Protein AF-A0A158H5H2-F1 (afdb_monomer_lite)

Sequence (87 aa):
MADSLASCRVVILAVDGFEQAKPVAPRNALKANGTQVRAISQKPGQTQGFVQTDKRDMVKVDVHALPIIKHHYAMAQQLDRLNGVTP

Foldseek 3Di:
DPPQQLVPEAEDEDEAAAACVPVVVVQVVCVVSNHHYFYEYCDAAWHWHDHPNDTDDTHHHRYNCNVVVVVVVVVVVVVCVVVVNDD

Organism: NCBI:txid1232866

pLDDT: mean 85.13, std 8.86, range [39.56, 93.69]

Radius of gyration: 17.17 Å; chains: 1; bounding box: 31×40×46 Å

Secondary structure (DSSP, 8-state):
----GGG-EEEEE--TTEETHHHHHHHHHHHHTT-EEEEEESSSSEEEEEETTEEEEEEEPSEEHHHHHHHHHHHHHHHHHHTT---

InterPro domains:
  IPR029062 Class I glutamine amidotransferase-like [G3DSA:3.40.50.880] (1-74)

Structure (mmCIF, N/CA/C/O backbone):
data_AF-A0A158H5H2-F1
#
_entry.id   AF-A0A158H5H2-F1
#
loop_
_atom_site.group_PDB
_atom_site.id
_atom_site.type_symbol
_atom_site.label_atom_id
_atom_site.label_alt_id
_atom_site.label_comp_id
_atom_site.label_asym_id
_atom_site.label_entity_id
_atom_site.label_seq_id
_atom_site.pdbx_PDB_ins_code
_atom_site.Cartn_x
_atom_site.Cartn_y
_atom_site.Cartn_z
_atom_site.occupancy
_atom_site.B_iso_or_equiv
_atom_site.auth_seq_id
_atom_site.auth_comp_id
_atom_site.auth_asym_id
_atom_site.auth_atom_id
_atom_site.pdbx_PDB_model_num
ATOM 1 N N . MET A 1 1 ? -4.968 -26.656 5.066 1.00 39.56 1 MET A N 1
ATOM 2 C CA . MET A 1 1 ? -5.088 -25.869 3.821 1.00 39.56 1 MET A CA 1
ATOM 3 C C . MET A 1 1 ? -4.901 -24.420 4.225 1.00 39.56 1 MET A C 1
ATOM 5 O O . MET A 1 1 ? -5.446 -24.056 5.254 1.00 39.56 1 MET A O 1
ATOM 9 N N . ALA A 1 2 ? -4.075 -23.631 3.537 1.00 54.88 2 ALA A N 1
ATOM 10 C CA . ALA A 1 2 ? -4.099 -22.191 3.783 1.00 54.88 2 ALA A CA 1
ATOM 11 C C . ALA A 1 2 ? -5.412 -21.680 3.182 1.00 54.88 2 ALA A C 1
ATOM 13 O O . ALA A 1 2 ? -5.587 -21.735 1.963 1.00 54.88 2 ALA A O 1
ATOM 14 N N . ASP A 1 3 ? -6.359 -21.328 4.045 1.00 65.94 3 ASP A N 1
ATOM 15 C CA . ASP A 1 3 ? -7.683 -20.866 3.650 1.00 65.94 3 ASP A CA 1
ATOM 16 C C . ASP A 1 3 ? -7.555 -19.638 2.739 1.00 65.94 3 ASP A C 1
ATOM 18 O O . ASP A 1 3 ? -6.715 -18.762 2.948 1.00 65.94 3 ASP A O 1
ATOM 22 N N . SER A 1 4 ? -8.351 -19.619 1.671 1.00 76.62 4 SER A N 1
ATOM 23 C CA . SER A 1 4 ? -8.345 -18.560 0.660 1.00 76.62 4 SER A CA 1
ATOM 24 C C . SER A 1 4 ? -8.408 -17.161 1.285 1.00 76.62 4 SER A C 1
ATOM 26 O O . SER A 1 4 ? -9.228 -16.898 2.161 1.00 76.62 4 SER A O 1
ATOM 28 N N . LEU A 1 5 ? -7.599 -16.228 0.771 1.00 81.81 5 LEU A N 1
ATOM 29 C CA . LEU A 1 5 ? -7.600 -14.823 1.203 1.00 81.81 5 LEU A CA 1
ATOM 30 C C . LEU A 1 5 ? -8.689 -13.977 0.526 1.00 81.81 5 LEU A C 1
ATOM 32 O O . LEU A 1 5 ? -8.744 -12.771 0.749 1.00 81.81 5 LEU A O 1
ATOM 36 N N . ALA A 1 6 ? -9.569 -14.577 -0.281 1.00 82.19 6 ALA A N 1
ATOM 37 C CA . ALA A 1 6 ? -10.578 -13.849 -1.054 1.00 82.19 6 ALA A CA 1
ATOM 38 C C . ALA A 1 6 ? -11.500 -12.962 -0.191 1.00 82.19 6 ALA A C 1
ATOM 40 O O . ALA A 1 6 ? -11.914 -11.892 -0.633 1.00 82.19 6 ALA A O 1
ATOM 41 N N . SER A 1 7 ? -11.798 -13.367 1.048 1.00 85.12 7 SER A N 1
ATOM 42 C CA . SER A 1 7 ? -12.610 -12.585 1.994 1.00 85.12 7 SER A CA 1
ATOM 43 C C . SER A 1 7 ? -11.808 -11.547 2.790 1.00 85.12 7 SER A C 1
ATOM 45 O O . SER A 1 7 ? -12.390 -10.697 3.469 1.00 85.12 7 SER A O 1
ATOM 47 N N . CYS A 1 8 ? -10.476 -11.588 2.723 1.00 86.31 8 CYS A N 1
ATOM 48 C CA . CYS A 1 8 ? -9.611 -10.680 3.456 1.00 86.31 8 CYS A CA 1
ATOM 49 C C . CYS A 1 8 ? -9.493 -9.322 2.753 1.00 86.31 8 CYS A C 1
ATOM 51 O O . CYS A 1 8 ? -9.519 -9.198 1.527 1.00 86.31 8 CYS A O 1
ATOM 53 N N . ARG A 1 9 ? -9.279 -8.279 3.559 1.00 88.19 9 ARG A N 1
ATOM 54 C CA . ARG A 1 9 ? -8.837 -6.970 3.074 1.00 88.19 9 ARG A CA 1
ATOM 55 C C . ARG A 1 9 ? -7.347 -6.850 3.320 1.00 88.19 9 ARG A C 1
ATOM 57 O O . ARG A 1 9 ? -6.912 -6.857 4.468 1.00 88.19 9 ARG A O 1
ATOM 64 N N . VAL A 1 10 ? -6.576 -6.719 2.250 1.00 88.69 10 VAL A N 1
ATOM 65 C CA . VAL A 1 10 ? -5.124 -6.566 2.326 1.00 88.69 10 VAL A CA 1
ATOM 66 C C . VAL A 1 10 ? -4.747 -5.124 2.022 1.00 88.69 10 VAL A C 1
ATOM 68 O O . VAL A 1 10 ? -5.178 -4.525 1.034 1.00 88.69 10 VAL A O 1
ATOM 71 N N . VAL A 1 11 ? -3.905 -4.570 2.883 1.00 88.31 11 VAL A N 1
ATOM 72 C CA . VAL A 1 11 ? -3.323 -3.242 2.729 1.00 88.31 11 VAL A CA 1
ATOM 73 C C . VAL A 1 11 ? -1.839 -3.394 2.438 1.00 88.31 11 VAL A C 1
ATOM 75 O O . VAL A 1 11 ? -1.129 -4.081 3.166 1.00 88.31 11 VAL A O 1
ATOM 78 N N . ILE A 1 12 ? -1.370 -2.726 1.387 1.00 87.44 12 ILE A N 1
ATOM 79 C CA . ILE A 1 12 ? 0.053 -2.616 1.067 1.00 87.44 12 ILE A CA 1
ATOM 80 C C . ILE A 1 12 ? 0.475 -1.177 1.338 1.00 87.44 12 ILE A C 1
ATOM 82 O O . ILE A 1 12 ? 0.016 -0.254 0.663 1.00 87.44 12 ILE A O 1
ATOM 86 N N . LEU A 1 13 ? 1.346 -0.990 2.327 1.00 87.69 13 LEU A N 1
ATOM 87 C CA . LEU A 1 13 ? 1.985 0.293 2.593 1.00 87.69 13 LEU A CA 1
ATOM 88 C C . LEU A 1 13 ? 3.148 0.478 1.614 1.00 87.69 13 LEU A C 1
ATOM 90 O O . LEU A 1 13 ? 4.109 -0.288 1.642 1.00 87.69 13 LEU A O 1
ATOM 94 N N . ALA A 1 14 ? 3.053 1.491 0.758 1.00 85.19 14 ALA A N 1
ATOM 95 C CA . ALA A 1 14 ? 4.092 1.841 -0.203 1.00 85.19 14 ALA A CA 1
ATOM 96 C C . ALA A 1 14 ? 4.389 3.340 -0.113 1.00 85.19 14 ALA A C 1
ATOM 98 O O . ALA A 1 14 ? 3.491 4.174 -0.231 1.00 85.19 14 ALA A O 1
ATOM 99 N N . VAL A 1 15 ? 5.651 3.683 0.121 1.00 83.38 15 VAL A N 1
ATOM 100 C CA . VAL A 1 15 ? 6.143 5.066 0.184 1.00 83.38 15 VAL A CA 1
ATOM 101 C C . VAL A 1 15 ? 7.009 5.363 -1.037 1.00 83.38 15 VAL A C 1
ATOM 103 O O . VAL A 1 15 ? 7.492 4.437 -1.686 1.00 83.38 15 VAL A O 1
ATOM 106 N N . ASP A 1 16 ? 7.207 6.644 -1.347 1.00 79.88 16 ASP A N 1
ATOM 107 C CA . ASP A 1 16 ? 8.037 7.054 -2.483 1.00 79.88 16 ASP A CA 1
ATOM 108 C C . ASP A 1 16 ? 9.443 6.453 -2.378 1.00 79.88 16 ASP A C 1
ATOM 110 O O . ASP A 1 16 ? 10.096 6.585 -1.343 1.00 79.88 16 ASP A O 1
ATOM 114 N N . GLY A 1 17 ? 9.894 5.783 -3.445 1.00 73.06 17 GLY A N 1
ATOM 115 C CA . GLY A 1 17 ? 11.189 5.099 -3.453 1.00 73.06 17 GLY A CA 1
ATOM 116 C C . GLY A 1 17 ? 11.150 3.620 -3.063 1.00 73.06 17 GLY A C 1
ATOM 117 O O . GLY A 1 17 ? 12.207 3.036 -2.844 1.00 73.06 17 GLY A O 1
ATOM 118 N N . PHE A 1 18 ? 9.972 2.997 -2.941 1.00 81.69 18 PHE A N 1
ATOM 119 C CA . PHE A 1 18 ? 9.891 1.589 -2.541 1.00 81.69 18 PHE A CA 1
ATOM 120 C C . PHE A 1 18 ? 10.458 0.628 -3.605 1.00 81.69 18 PHE A C 1
ATOM 122 O O . PHE A 1 18 ? 10.283 0.823 -4.811 1.00 81.69 18 PHE A O 1
ATOM 129 N N . GLU A 1 19 ? 11.072 -0.466 -3.142 1.00 79.75 19 GLU A N 1
ATOM 130 C CA . GLU A 1 19 ? 11.547 -1.559 -3.998 1.00 79.75 19 GLU A CA 1
ATOM 131 C C . GLU A 1 19 ? 10.350 -2.302 -4.616 1.00 79.75 19 GLU A C 1
ATOM 133 O O . GLU A 1 19 ? 9.682 -3.106 -3.964 1.00 79.75 19 GLU A O 1
ATOM 138 N N . GLN A 1 20 ? 10.080 -2.036 -5.888 1.00 71.38 20 GLN A N 1
ATOM 139 C CA . GLN A 1 20 ? 8.941 -2.502 -6.666 1.00 71.38 20 GLN A CA 1
ATOM 140 C C . GLN A 1 20 ? 8.930 -4.010 -6.902 1.00 71.38 20 GLN A C 1
ATOM 142 O O . GLN A 1 20 ? 7.850 -4.610 -6.926 1.00 71.38 20 GLN A O 1
ATOM 147 N N . ALA A 1 21 ? 10.099 -4.640 -7.051 1.00 69.75 21 ALA A N 1
ATOM 148 C CA . ALA A 1 21 ? 10.182 -6.074 -7.330 1.00 69.75 21 ALA A CA 1
ATOM 149 C C . ALA A 1 21 ? 9.479 -6.921 -6.254 1.00 69.75 21 ALA A C 1
ATOM 151 O O . ALA A 1 21 ? 8.943 -7.987 -6.552 1.00 69.75 21 ALA A O 1
ATOM 152 N N . LYS A 1 22 ? 9.439 -6.439 -5.005 1.00 67.19 22 LYS A N 1
ATOM 153 C CA . LYS A 1 22 ? 8.931 -7.206 -3.863 1.00 67.19 22 LYS A CA 1
ATOM 154 C C . LYS A 1 22 ? 7.403 -7.191 -3.716 1.00 67.19 22 LYS A C 1
ATOM 156 O O . LYS A 1 22 ? 6.837 -8.271 -3.584 1.00 67.19 22 LYS A O 1
ATOM 161 N N . PRO A 1 23 ? 6.692 -6.047 -3.725 1.00 69.94 23 PRO A N 1
ATOM 162 C CA . PRO A 1 23 ? 5.254 -6.036 -3.459 1.00 69.94 23 PRO A CA 1
ATOM 163 C C . PRO A 1 23 ? 4.377 -6.175 -4.712 1.00 69.94 23 PRO A C 1
ATOM 165 O O . PRO A 1 23 ? 3.191 -6.469 -4.567 1.00 69.94 23 PRO A O 1
ATOM 168 N N . VAL A 1 24 ? 4.900 -5.996 -5.935 1.00 77.50 24 VAL A N 1
ATOM 169 C CA . VAL A 1 24 ? 4.064 -6.057 -7.154 1.00 77.50 24 VAL A CA 1
A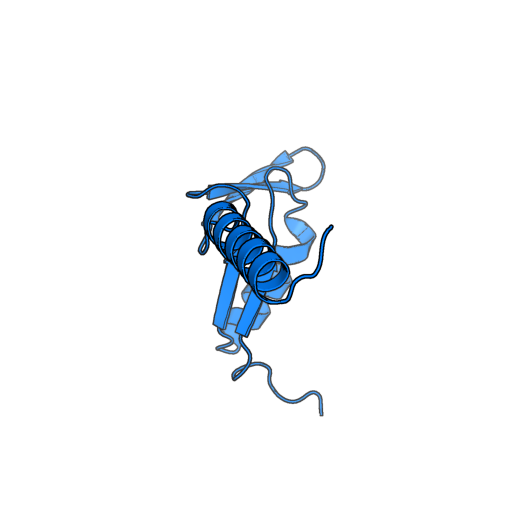TOM 170 C C . VAL A 1 24 ? 3.574 -7.473 -7.453 1.00 77.50 24 VAL A C 1
ATOM 172 O O . VAL A 1 24 ? 2.377 -7.658 -7.680 1.00 77.50 24 VAL A O 1
ATOM 175 N N . ALA A 1 25 ? 4.449 -8.481 -7.407 1.00 81.94 25 AL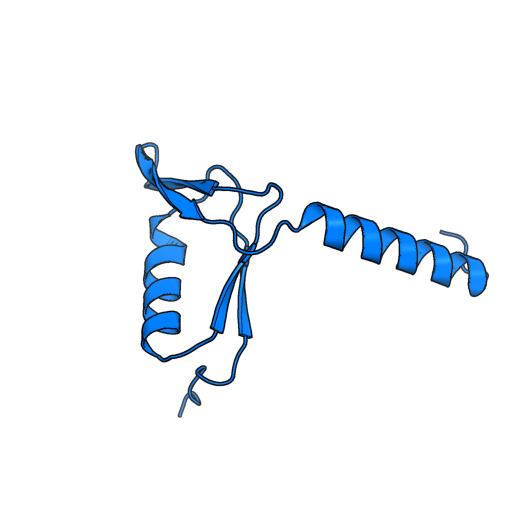A A N 1
ATOM 176 C CA . ALA A 1 25 ? 4.042 -9.862 -7.676 1.00 81.94 25 ALA A CA 1
ATOM 177 C C . ALA A 1 25 ? 3.024 -10.396 -6.638 1.00 81.94 25 ALA A C 1
ATOM 179 O O . ALA A 1 25 ? 1.972 -10.888 -7.054 1.00 81.94 25 ALA A O 1
ATOM 180 N N . PRO A 1 26 ? 3.220 -10.210 -5.313 1.00 83.44 26 PRO A N 1
ATOM 181 C CA . PRO A 1 26 ? 2.214 -10.567 -4.311 1.00 83.44 26 PRO A CA 1
ATOM 182 C C . PRO A 1 26 ? 0.894 -9.805 -4.474 1.00 83.44 26 PRO A C 1
ATOM 184 O O . PRO A 1 26 ? -0.176 -10.400 -4.369 1.00 83.44 26 PRO A O 1
ATOM 187 N N . ARG A 1 27 ? 0.936 -8.500 -4.788 1.00 86.31 27 ARG A N 1
ATOM 188 C CA . ARG A 1 27 ? -0.274 -7.698 -5.043 1.00 86.31 27 ARG A CA 1
ATOM 189 C C . ARG A 1 27 ? -1.102 -8.273 -6.187 1.00 86.31 27 ARG A C 1
ATOM 191 O O . ARG A 1 27 ? -2.323 -8.359 -6.068 1.00 86.31 27 ARG A O 1
ATOM 198 N N . ASN A 1 28 ? -0.448 -8.641 -7.285 1.00 86.38 28 ASN A N 1
ATOM 199 C CA . ASN A 1 28 ? -1.120 -9.193 -8.457 1.00 86.38 28 ASN A CA 1
ATOM 200 C C . ASN A 1 28 ? -1.714 -10.573 -8.153 1.00 86.38 28 ASN A C 1
ATOM 202 O O . ASN A 1 28 ? -2.868 -10.812 -8.496 1.00 86.38 28 ASN A O 1
ATOM 206 N N . ALA A 1 29 ? -0.982 -11.433 -7.440 1.00 88.06 29 ALA A N 1
ATOM 207 C CA . ALA A 1 29 ? -1.477 -12.742 -7.017 1.00 88.06 29 ALA A CA 1
ATOM 208 C C . ALA A 1 29 ? -2.709 -12.635 -6.100 1.00 88.06 29 ALA A C 1
ATOM 210 O O . ALA A 1 29 ? -3.690 -13.351 -6.285 1.00 88.06 29 ALA A O 1
ATOM 211 N N . LEU A 1 30 ? -2.705 -11.705 -5.141 1.00 89.31 30 LEU A N 1
ATOM 212 C CA . LEU A 1 30 ? -3.854 -11.465 -4.263 1.00 89.31 30 LEU A CA 1
ATOM 213 C C . LEU A 1 30 ? -5.078 -10.975 -5.051 1.00 89.31 30 LEU A C 1
ATOM 215 O O . LEU A 1 30 ? -6.178 -11.501 -4.884 1.00 89.31 30 LEU A O 1
ATOM 219 N N . LYS A 1 31 ? -4.883 -10.012 -5.961 1.00 86.69 31 LYS A N 1
ATOM 220 C CA . LYS A 1 31 ? -5.960 -9.498 -6.821 1.00 86.69 31 LYS A CA 1
ATOM 221 C C . LYS A 1 31 ? -6.537 -10.570 -7.746 1.00 86.69 31 LYS A C 1
ATOM 223 O O . LYS A 1 31 ? -7.752 -10.632 -7.896 1.00 86.69 31 LYS A O 1
ATOM 228 N N . ALA A 1 32 ? -5.690 -11.415 -8.335 1.00 88.38 32 ALA A N 1
ATOM 229 C CA . ALA A 1 32 ? -6.120 -12.511 -9.205 1.00 88.38 32 ALA A CA 1
ATOM 230 C C . ALA A 1 32 ? -7.010 -13.532 -8.473 1.00 88.38 32 ALA A C 1
ATOM 232 O O . ALA A 1 32 ? -7.890 -14.125 -9.085 1.00 88.38 32 ALA A O 1
ATOM 233 N N . ASN A 1 33 ? -6.836 -13.675 -7.156 1.00 87.62 33 ASN A N 1
ATOM 234 C CA . ASN A 1 33 ? -7.670 -14.518 -6.297 1.00 87.62 33 ASN A CA 1
ATOM 235 C C . ASN A 1 33 ? -8.917 -13.799 -5.741 1.00 87.62 33 ASN A C 1
ATOM 237 O O . ASN A 1 33 ? -9.524 -14.268 -4.781 1.00 87.62 33 ASN A O 1
ATOM 241 N N . GLY A 1 34 ? -9.280 -12.631 -6.281 1.00 86.88 34 GLY A N 1
ATOM 242 C CA . GLY A 1 34 ? -10.449 -11.863 -5.839 1.00 86.88 34 GLY A CA 1
ATOM 243 C C . GLY A 1 34 ? -10.283 -11.158 -4.487 1.00 86.88 34 GLY A C 1
ATOM 244 O O . GLY A 1 34 ? -11.245 -10.595 -3.975 1.00 86.88 34 GLY A O 1
ATOM 245 N N . THR A 1 35 ? -9.075 -11.147 -3.911 1.00 90.62 35 THR A N 1
ATOM 246 C CA . THR A 1 35 ? -8.807 -10.460 -2.638 1.00 90.62 35 THR A CA 1
ATOM 247 C C . THR A 1 35 ? -8.901 -8.946 -2.828 1.00 90.62 35 THR A C 1
ATOM 249 O O . THR A 1 35 ? -8.351 -8.386 -3.784 1.00 90.62 35 THR A O 1
ATOM 252 N N . GLN A 1 36 ? -9.532 -8.242 -1.885 1.00 91.06 36 GLN A N 1
ATOM 253 C CA . GLN A 1 36 ? -9.546 -6.782 -1.898 1.00 91.06 36 GLN A CA 1
ATOM 254 C C . GLN A 1 36 ? -8.181 -6.242 -1.452 1.00 91.06 36 GLN A C 1
ATOM 256 O O . GLN A 1 36 ? -7.844 -6.284 -0.270 1.00 91.06 36 GLN A O 1
ATOM 261 N N . VAL A 1 37 ? -7.405 -5.695 -2.393 1.00 91.69 37 VAL A N 1
ATOM 262 C CA . VAL A 1 37 ? -6.068 -5.137 -2.121 1.00 91.69 37 VAL A CA 1
ATOM 263 C C . VAL A 1 37 ? -6.036 -3.633 -2.369 1.00 91.69 37 VAL A C 1
ATOM 265 O O . VAL A 1 37 ? -6.360 -3.190 -3.473 1.00 91.69 37 VAL A O 1
ATOM 268 N N . ARG A 1 38 ? -5.583 -2.857 -1.377 1.00 91.50 38 ARG A N 1
ATOM 269 C CA . ARG A 1 38 ? -5.421 -1.394 -1.468 1.00 91.50 38 ARG A CA 1
ATOM 270 C C . ARG A 1 38 ? -3.979 -0.970 -1.200 1.00 91.50 38 ARG A C 1
ATOM 272 O O . ARG A 1 38 ? -3.376 -1.412 -0.225 1.00 91.50 38 ARG A O 1
ATOM 279 N N . ALA A 1 39 ? -3.449 -0.085 -2.036 1.00 90.12 39 ALA A N 1
ATOM 280 C CA . ALA A 1 39 ? -2.184 0.601 -1.808 1.00 90.12 39 ALA A CA 1
ATOM 281 C C . ALA A 1 39 ? -2.405 1.862 -0.960 1.00 90.12 39 ALA A C 1
ATOM 283 O O . ALA A 1 39 ? -3.254 2.698 -1.274 1.00 90.12 39 ALA A O 1
ATOM 284 N N . ILE A 1 40 ? -1.632 2.010 0.110 1.00 91.75 40 ILE A N 1
ATOM 285 C CA . ILE A 1 40 ? -1.712 3.133 1.045 1.00 91.75 40 ILE A CA 1
ATOM 286 C C . ILE A 1 40 ? -0.368 3.852 1.069 1.00 91.75 40 ILE A C 1
ATOM 288 O O . ILE A 1 40 ? 0.676 3.204 1.123 1.00 91.75 40 ILE A O 1
ATOM 292 N N . SER A 1 41 ? -0.395 5.185 1.036 1.00 92.44 41 SER A N 1
ATOM 293 C CA . SER A 1 41 ? 0.815 6.007 1.065 1.00 92.44 41 SER A CA 1
ATOM 294 C C . SER A 1 41 ? 0.619 7.309 1.838 1.00 92.44 41 SER A C 1
ATOM 296 O O . SER A 1 41 ? -0.501 7.709 2.161 1.00 92.44 41 SER A O 1
ATOM 298 N N . GLN A 1 42 ? 1.727 7.989 2.130 1.00 90.06 42 GLN A N 1
ATOM 299 C CA . GLN A 1 42 ? 1.743 9.264 2.848 1.00 90.06 42 GLN A CA 1
ATOM 300 C C . GLN A 1 42 ? 1.172 10.423 2.029 1.00 90.06 42 GLN A C 1
ATOM 302 O O . GLN A 1 42 ? 0.726 11.397 2.624 1.00 90.06 42 GLN A O 1
ATOM 307 N N . LYS A 1 43 ? 1.182 10.326 0.694 1.00 89.31 43 LYS A N 1
ATOM 308 C CA . LYS A 1 43 ? 0.673 11.343 -0.238 1.00 89.31 43 LYS A CA 1
ATOM 309 C C . LYS A 1 43 ? -0.367 10.729 -1.182 1.00 89.31 43 LYS A C 1
ATOM 311 O O . LYS A 1 43 ? -0.288 9.532 -1.459 1.00 89.31 43 LYS A O 1
ATOM 316 N N . PRO A 1 44 ? -1.353 11.505 -1.668 1.00 92.69 44 PRO A N 1
ATOM 317 C CA . PRO A 1 44 ? -2.296 11.030 -2.674 1.00 92.69 44 PRO A CA 1
ATOM 318 C C . PRO A 1 44 ? -1.630 10.946 -4.057 1.00 92.69 44 PRO A C 1
ATOM 320 O O . PRO A 1 44 ? -0.549 11.488 -4.276 1.00 92.69 44 PRO A O 1
ATOM 323 N N . GLY A 1 45 ? -2.318 10.322 -5.016 1.00 93.50 45 GLY A N 1
ATOM 324 C CA . GLY A 1 45 ? -1.883 10.276 -6.412 1.00 93.50 45 GLY A CA 1
ATOM 325 C C . GLY A 1 45 ? -1.146 8.986 -6.747 1.00 93.50 45 GLY A C 1
ATOM 326 O O . GLY A 1 45 ? -1.756 7.915 -6.767 1.00 93.50 45 GLY A O 1
ATOM 327 N N . GLN A 1 46 ? 0.142 9.089 -7.058 1.00 92.00 46 GLN A N 1
ATOM 328 C CA . GLN A 1 46 ? 0.976 7.960 -7.461 1.00 92.00 46 GLN A CA 1
ATOM 329 C C . GLN A 1 46 ? 2.310 7.986 -6.721 1.00 92.00 46 GLN A C 1
ATOM 331 O O . GLN A 1 46 ? 2.824 9.058 -6.414 1.00 92.00 46 GLN A O 1
ATOM 336 N N . THR A 1 47 ? 2.869 6.804 -6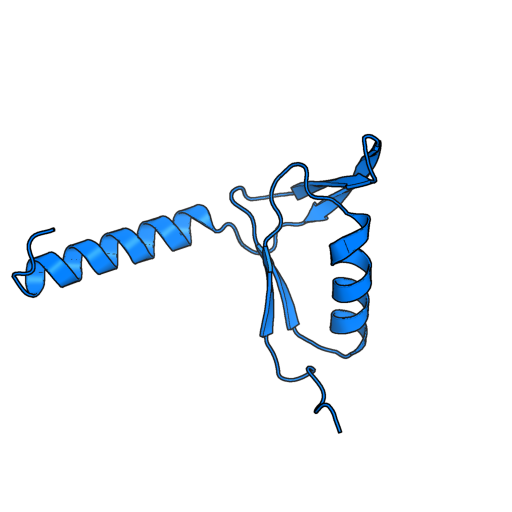.479 1.00 89.94 47 THR A N 1
ATOM 337 C CA . THR A 1 47 ? 4.194 6.625 -5.886 1.00 89.94 47 THR A CA 1
ATOM 338 C C . THR A 1 47 ? 5.129 5.927 -6.869 1.00 89.94 47 THR A C 1
ATOM 340 O O . THR A 1 47 ? 4.709 5.027 -7.603 1.00 89.94 47 THR A O 1
ATOM 343 N N . GLN A 1 48 ? 6.387 6.362 -6.911 1.00 91.81 48 GLN A N 1
ATOM 344 C CA . GLN A 1 48 ? 7.398 5.817 -7.815 1.00 91.81 48 GLN A CA 1
ATOM 345 C C . GLN A 1 48 ? 7.979 4.521 -7.241 1.00 91.81 48 GLN A C 1
ATOM 347 O O . GLN A 1 48 ? 8.604 4.545 -6.177 1.00 91.81 48 GLN A O 1
ATOM 352 N N . GLY A 1 49 ? 7.819 3.417 -7.972 1.00 88.62 49 GLY A N 1
ATOM 353 C CA . GLY A 1 49 ? 8.514 2.163 -7.696 1.00 88.62 49 GLY A CA 1
ATOM 354 C C . GLY A 1 49 ? 9.919 2.133 -8.298 1.00 88.62 49 GLY A C 1
ATOM 355 O O . GLY A 1 49 ? 10.172 2.750 -9.340 1.00 88.62 49 GLY A O 1
ATOM 356 N N . PHE A 1 50 ? 10.825 1.406 -7.646 1.00 89.00 50 PHE A N 1
ATOM 357 C CA . PHE A 1 50 ? 12.199 1.193 -8.102 1.00 89.00 50 PHE A CA 1
ATOM 358 C C . PHE A 1 50 ? 12.547 -0.291 -8.186 1.00 89.00 50 PHE A C 1
ATOM 360 O O . PHE A 1 50 ? 12.049 -1.096 -7.410 1.00 89.00 50 PHE A O 1
ATOM 367 N N . VAL A 1 51 ? 13.419 -0.667 -9.111 1.00 85.25 51 VAL A N 1
ATOM 368 C CA . VAL A 1 51 ? 14.134 -1.948 -9.034 1.00 85.25 51 VAL A CA 1
ATOM 369 C C . VAL A 1 51 ? 15.603 -1.598 -8.950 1.00 85.25 51 VAL A C 1
ATOM 371 O O . VAL A 1 51 ? 16.139 -1.023 -9.897 1.00 85.25 51 VAL A O 1
ATOM 374 N N . GLN A 1 52 ? 16.231 -1.884 -7.808 1.00 85.56 52 GLN A N 1
ATOM 375 C CA . GLN A 1 52 ? 17.544 -1.327 -7.476 1.00 85.56 52 GLN A CA 1
ATOM 376 C C . GLN A 1 52 ? 17.529 0.213 -7.591 1.00 85.56 52 GLN A C 1
ATOM 378 O O . GLN A 1 52 ? 16.860 0.887 -6.813 1.00 85.56 52 GLN A O 1
ATOM 383 N N . THR A 1 53 ? 18.239 0.787 -8.565 1.00 86.00 53 THR A N 1
ATOM 384 C CA . THR A 1 53 ? 18.298 2.239 -8.809 1.00 86.00 53 THR A CA 1
ATOM 385 C C . THR A 1 53 ? 17.411 2.702 -9.963 1.00 86.00 53 THR A C 1
ATOM 387 O O . THR A 1 53 ? 17.261 3.906 -10.174 1.00 86.00 53 THR A O 1
ATOM 390 N N . ASP A 1 54 ? 16.806 1.777 -10.707 1.00 88.00 54 ASP A N 1
ATOM 391 C CA . ASP A 1 54 ? 16.005 2.112 -11.879 1.00 88.00 54 ASP A CA 1
ATOM 392 C C . ASP A 1 54 ? 14.587 2.489 -11.473 1.00 88.00 54 ASP A C 1
ATOM 394 O O . ASP A 1 54 ? 13.879 1.699 -10.842 1.00 88.00 54 ASP A O 1
ATOM 398 N N . LYS A 1 55 ? 14.131 3.663 -11.920 1.00 88.94 55 LYS A N 1
ATOM 399 C CA . LYS A 1 55 ? 12.709 4.009 -11.876 1.00 88.94 55 LYS A CA 1
ATOM 400 C C . LYS A 1 55 ? 11.926 3.033 -12.745 1.00 88.94 55 LYS A C 1
ATOM 402 O O . LYS A 1 55 ? 12.271 2.799 -13.903 1.00 88.94 55 LYS A O 1
ATOM 407 N N . ARG A 1 56 ? 10.859 2.482 -12.181 1.00 89.38 56 ARG A N 1
ATOM 408 C CA . ARG A 1 56 ? 9.935 1.578 -12.863 1.00 89.38 56 ARG A CA 1
ATOM 409 C C . ARG A 1 56 ? 8.532 2.179 -12.847 1.00 89.38 56 ARG A C 1
ATOM 411 O O . ARG A 1 56 ? 8.370 3.365 -13.139 1.00 89.38 56 ARG A O 1
ATOM 418 N N . ASP A 1 57 ? 7.524 1.380 -12.541 1.00 87.81 57 ASP A N 1
ATOM 419 C CA . ASP A 1 57 ? 6.133 1.778 -12.654 1.00 87.81 57 ASP A CA 1
ATOM 420 C C . ASP A 1 57 ? 5.739 2.783 -11.570 1.00 87.81 57 ASP A C 1
ATOM 422 O O . ASP A 1 57 ? 6.204 2.760 -10.426 1.00 87.81 57 ASP A O 1
ATOM 426 N N . MET A 1 58 ? 4.794 3.644 -11.935 1.00 88.38 58 MET A N 1
ATOM 427 C CA . MET A 1 58 ? 4.066 4.467 -10.982 1.00 88.38 58 MET A CA 1
ATOM 428 C C . MET A 1 58 ? 2.889 3.663 -10.428 1.00 88.38 58 MET A C 1
ATOM 430 O O . MET A 1 58 ? 2.023 3.196 -11.171 1.00 88.38 58 MET A O 1
ATOM 434 N N . VAL A 1 59 ? 2.821 3.513 -9.108 1.00 87.38 59 VAL A N 1
ATOM 435 C CA . VAL A 1 59 ? 1.722 2.808 -8.442 1.00 87.38 59 VAL A CA 1
ATOM 436 C C . VAL A 1 59 ? 0.707 3.815 -7.926 1.00 87.38 59 VAL A C 1
ATOM 438 O O . VAL A 1 59 ? 1.028 4.691 -7.127 1.00 87.38 59 VAL A O 1
ATOM 441 N N . LYS A 1 60 ? -0.548 3.677 -8.365 1.00 91.50 60 LYS A N 1
ATOM 442 C CA . LYS A 1 60 ? -1.665 4.478 -7.853 1.00 91.50 60 LYS A CA 1
ATOM 443 C C . LYS A 1 60 ? -1.868 4.233 -6.356 1.00 91.50 60 LYS A C 1
ATOM 445 O O . LYS A 1 60 ? -1.940 3.086 -5.919 1.00 91.50 60 LYS A O 1
ATOM 450 N N . VAL A 1 61 ? -2.015 5.320 -5.608 1.00 91.94 61 VAL A N 1
ATOM 451 C CA . VAL A 1 61 ? -2.363 5.319 -4.189 1.00 91.94 61 VAL A CA 1
ATOM 452 C C . VAL A 1 61 ? -3.884 5.248 -4.050 1.00 91.94 61 VAL A C 1
ATOM 454 O O . VAL A 1 61 ? -4.599 6.140 -4.504 1.00 91.94 61 VAL A O 1
ATOM 457 N N . ASP A 1 62 ? -4.379 4.188 -3.411 1.00 93.12 62 ASP A N 1
ATOM 458 C CA . ASP A 1 62 ? -5.809 3.980 -3.150 1.00 93.12 62 ASP A CA 1
ATOM 459 C C . ASP A 1 62 ? -6.267 4.678 -1.857 1.00 93.12 62 ASP A C 1
ATOM 461 O O . ASP A 1 62 ? -7.457 4.959 -1.691 1.00 93.12 62 ASP A O 1
ATOM 465 N N . VAL A 1 63 ? -5.340 4.936 -0.922 1.00 91.69 63 VAL A N 1
ATOM 466 C CA . VAL A 1 63 ? -5.600 5.651 0.339 1.00 91.69 63 VAL A CA 1
ATOM 467 C C . VAL A 1 63 ? -4.472 6.614 0.675 1.00 91.69 63 VAL A C 1
ATOM 469 O O . VAL A 1 63 ? -3.322 6.211 0.853 1.00 91.69 63 VAL A O 1
ATOM 472 N N . HIS A 1 64 ? -4.829 7.883 0.855 1.00 92.31 64 HIS A N 1
ATOM 473 C CA . HIS A 1 64 ? -3.955 8.878 1.461 1.00 92.31 64 HIS A CA 1
ATOM 474 C C . HIS A 1 64 ? -3.980 8.700 2.988 1.00 92.31 64 HIS A C 1
ATOM 476 O O . HIS A 1 64 ? -4.968 9.026 3.643 1.00 92.31 64 HIS A O 1
ATOM 482 N N . ALA A 1 65 ? -2.908 8.139 3.551 1.00 88.25 65 ALA A N 1
ATOM 483 C CA . ALA A 1 65 ? -2.836 7.728 4.953 1.00 88.25 65 ALA A CA 1
ATOM 484 C C . ALA A 1 65 ? -2.784 8.905 5.930 1.00 88.25 65 ALA A C 1
ATOM 486 O O . ALA A 1 65 ? -3.316 8.824 7.034 1.00 88.25 65 ALA A O 1
ATOM 487 N N . LEU A 1 66 ? -2.128 10.000 5.541 1.00 86.12 66 LEU A N 1
ATOM 488 C CA . LEU A 1 66 ? -1.756 11.059 6.474 1.00 86.12 66 LEU A CA 1
ATOM 489 C C . LEU A 1 66 ? -2.963 11.755 7.137 1.00 86.12 66 LEU A C 1
ATOM 491 O O . LEU A 1 66 ? -2.926 11.927 8.355 1.00 86.12 66 LEU A O 1
ATOM 495 N N . PRO A 1 67 ? -4.054 12.110 6.425 1.00 87.25 67 PRO A N 1
ATOM 496 C CA . PRO A 1 67 ? -5.250 12.666 7.059 1.00 87.25 67 PRO A CA 1
ATOM 497 C C . PRO A 1 67 ? -5.914 11.684 8.028 1.00 87.25 67 PRO A C 1
ATOM 499 O O . PRO A 1 67 ? -6.382 12.093 9.086 1.00 87.25 67 PRO A O 1
ATOM 502 N N . ILE A 1 68 ? -5.910 10.389 7.694 1.00 86.19 68 ILE A N 1
ATOM 503 C CA . ILE A 1 68 ? -6.490 9.332 8.530 1.00 86.19 68 ILE A CA 1
ATOM 504 C C . ILE A 1 68 ? -5.695 9.213 9.830 1.00 86.19 68 ILE A C 1
ATOM 506 O O . ILE A 1 68 ? -6.286 9.262 10.904 1.00 86.19 68 ILE A O 1
ATOM 510 N N . ILE A 1 69 ? -4.366 9.118 9.740 1.00 85.50 69 ILE A N 1
ATOM 511 C CA . ILE A 1 69 ? -3.481 9.023 10.907 1.00 85.50 69 ILE A CA 1
ATOM 512 C C . ILE A 1 69 ? -3.631 10.265 11.791 1.00 85.50 69 ILE A C 1
ATOM 514 O O . ILE A 1 69 ? -3.830 10.132 12.994 1.00 85.50 69 ILE A O 1
ATOM 518 N N . LYS A 1 70 ? -3.611 11.470 11.201 1.00 86.44 70 LYS A N 1
ATOM 519 C CA . LYS A 1 70 ? -3.793 12.730 11.942 1.00 86.44 70 LYS A CA 1
ATOM 520 C C . LYS A 1 70 ? -5.131 12.776 12.676 1.00 86.44 70 LYS A C 1
ATOM 522 O O . LYS A 1 70 ? -5.165 13.165 13.838 1.00 86.44 70 LYS A O 1
ATOM 527 N N . HIS A 1 71 ? -6.212 12.368 12.014 1.00 88.62 71 HIS A N 1
ATOM 528 C CA . HIS A 1 71 ? -7.537 12.335 12.621 1.00 88.62 71 HIS A CA 1
ATOM 529 C C . HIS A 1 71 ? -7.598 11.357 13.801 1.00 88.62 71 HIS A C 1
ATOM 531 O O . HIS A 1 71 ? -8.008 11.750 14.887 1.00 88.62 71 HIS A O 1
ATOM 537 N N . HIS A 1 72 ? -7.136 10.116 13.623 1.00 86.00 72 HIS A N 1
ATOM 538 C CA . HIS A 1 72 ? -7.167 9.111 14.692 1.00 86.00 72 HIS A CA 1
ATOM 539 C C . HIS A 1 72 ? -6.269 9.496 15.868 1.00 86.00 72 HIS A C 1
ATOM 541 O O . HIS A 1 72 ? -6.652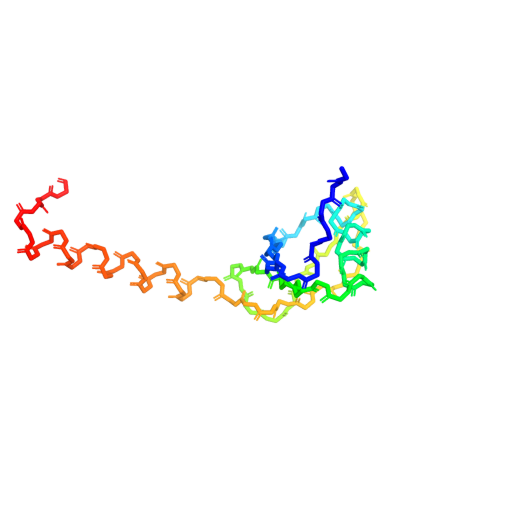 9.291 17.014 1.00 86.00 72 HIS A O 1
ATOM 547 N N . TYR A 1 73 ? -5.112 10.104 15.601 1.00 87.50 73 TYR A N 1
ATOM 548 C CA . TYR A 1 73 ? -4.227 10.593 16.651 1.00 87.50 73 TYR A CA 1
ATOM 549 C C . TYR A 1 73 ? -4.857 11.748 17.441 1.00 87.50 73 TYR A C 1
ATOM 551 O O . TYR A 1 73 ? -4.844 11.729 18.666 1.00 87.50 73 TYR A O 1
ATOM 559 N N . ALA A 1 74 ? -5.480 12.718 16.762 1.00 90.62 74 ALA A N 1
ATOM 560 C CA . ALA A 1 74 ? -6.205 13.799 17.430 1.00 90.62 74 ALA A CA 1
ATOM 561 C C . ALA A 1 74 ? -7.387 13.274 18.267 1.00 90.62 74 ALA A C 1
ATOM 563 O O . ALA A 1 74 ? -7.609 13.749 19.378 1.00 90.62 74 ALA A O 1
ATOM 564 N N . MET A 1 75 ? -8.114 12.271 17.762 1.00 89.81 75 MET A N 1
ATOM 565 C CA . MET A 1 75 ? -9.190 11.606 18.505 1.00 89.81 75 MET A CA 1
ATOM 566 C C . MET A 1 75 ? -8.671 10.852 19.730 1.00 89.81 75 MET A C 1
ATOM 568 O O . MET A 1 75 ? -9.267 10.977 20.795 1.00 89.81 75 MET A O 1
ATOM 572 N N . ALA A 1 76 ? -7.548 10.136 19.616 1.00 87.44 76 ALA A N 1
ATOM 573 C CA . ALA A 1 76 ? -6.908 9.475 20.752 1.00 87.44 76 ALA A CA 1
ATOM 574 C C . ALA A 1 76 ? -6.491 10.494 21.825 1.00 87.44 76 ALA A C 1
ATOM 576 O O . ALA A 1 76 ? -6.895 10.371 22.973 1.00 87.44 76 ALA A O 1
ATOM 577 N N . GLN A 1 77 ? -5.818 11.581 21.431 1.00 89.88 77 GLN A N 1
ATOM 578 C CA . GLN A 1 77 ? -5.442 12.654 22.356 1.00 89.88 77 GLN A CA 1
ATOM 579 C C . GLN A 1 77 ? -6.651 13.319 23.024 1.00 89.88 77 GLN A C 1
ATOM 581 O O . GLN A 1 77 ? -6.578 13.723 24.182 1.00 89.88 77 GLN A O 1
ATOM 586 N N . GLN A 1 78 ? -7.758 13.484 22.299 1.00 90.75 78 GLN A N 1
ATOM 587 C CA . GLN A 1 78 ? -8.989 14.024 22.869 1.00 90.75 78 GLN A CA 1
ATOM 588 C C . GLN A 1 78 ? -9.619 13.045 23.867 1.00 90.75 78 GLN A C 1
ATOM 590 O O . GLN A 1 78 ? -10.081 13.481 24.918 1.00 90.75 78 GLN A O 1
ATOM 595 N N . LEU A 1 79 ? -9.617 11.746 23.563 1.00 88.94 79 LEU A N 1
ATOM 596 C CA . LEU A 1 79 ? -10.103 10.705 24.465 1.00 88.94 79 LEU A CA 1
ATOM 597 C C . LEU A 1 79 ? -9.267 10.643 25.749 1.00 88.94 79 LEU A C 1
ATOM 599 O O . LEU A 1 79 ? -9.837 10.617 26.835 1.00 88.94 79 LEU A O 1
ATOM 603 N N . ASP A 1 80 ? -7.941 10.709 25.639 1.00 91.75 80 ASP A N 1
ATOM 604 C CA . ASP A 1 80 ? -7.034 10.735 26.791 1.00 91.75 80 ASP A CA 1
ATOM 605 C C . ASP A 1 80 ? -7.312 11.947 27.691 1.00 91.75 80 ASP A C 1
ATOM 607 O O . ASP A 1 80 ? -7.475 11.799 28.902 1.00 91.75 80 ASP A O 1
ATOM 611 N N . ARG A 1 81 ? -7.503 13.136 27.094 1.00 90.12 81 ARG A N 1
ATOM 612 C CA . ARG A 1 81 ? -7.907 14.349 27.831 1.00 90.12 81 ARG A CA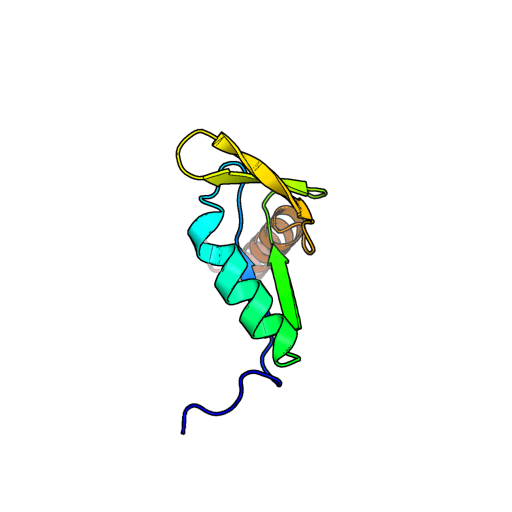 1
ATOM 613 C C . ARG A 1 81 ? -9.238 14.176 28.560 1.00 90.12 81 ARG A C 1
ATOM 615 O O . ARG A 1 81 ? -9.353 14.606 29.703 1.00 90.12 81 ARG A O 1
ATOM 622 N N . LEU A 1 82 ? -10.239 13.573 27.914 1.00 91.00 82 LEU A N 1
ATOM 623 C CA . LEU A 1 82 ? -11.549 13.313 28.528 1.00 91.00 82 LEU A CA 1
ATOM 624 C C . LEU A 1 82 ? -11.460 12.285 29.663 1.00 91.00 82 LEU A C 1
ATOM 626 O O . LEU A 1 82 ? -12.191 12.397 30.642 1.00 91.00 82 LEU A O 1
ATOM 630 N N . ASN A 1 83 ? -10.541 11.326 29.555 1.00 93.69 83 ASN A N 1
ATOM 631 C CA . ASN A 1 83 ? -10.297 10.298 30.565 1.00 93.69 83 ASN A CA 1
ATOM 632 C C . ASN A 1 83 ? -9.349 10.755 31.687 1.00 93.69 83 ASN A C 1
ATOM 634 O O . ASN A 1 83 ? -9.005 9.955 32.554 1.00 93.69 83 ASN A O 1
ATOM 638 N N . GLY A 1 84 ? -8.906 12.017 31.679 1.00 88.69 84 GLY A N 1
ATOM 639 C CA . GLY A 1 84 ? -7.958 12.537 32.668 1.00 88.69 84 GLY A CA 1
ATOM 640 C C . GLY A 1 84 ? -6.559 11.918 32.571 1.00 88.69 84 GLY A C 1
ATOM 641 O O . GLY A 1 84 ? -5.780 12.032 33.514 1.00 88.69 84 GLY A O 1
ATOM 642 N N . VAL A 1 85 ? -6.232 11.271 31.449 1.00 78.56 85 VAL A N 1
ATOM 643 C CA . VAL A 1 85 ? -4.898 10.739 31.167 1.00 78.56 85 VAL A CA 1
ATOM 644 C C . VAL A 1 85 ? -4.064 11.882 30.594 1.00 78.56 85 VAL A C 1
ATOM 646 O O . VAL A 1 85 ? -4.257 12.311 29.456 1.00 78.56 85 VAL A O 1
ATOM 649 N N . THR A 1 86 ? -3.161 12.432 31.402 1.00 72.38 86 THR A N 1
ATOM 650 C CA . THR A 1 86 ? -2.132 13.359 30.912 1.00 72.38 86 THR A CA 1
ATOM 651 C C . THR A 1 86 ? -1.022 12.582 30.196 1.00 72.38 86 THR A C 1
ATOM 653 O O . THR A 1 86 ? -0.682 11.496 30.667 1.00 72.38 86 THR A O 1
A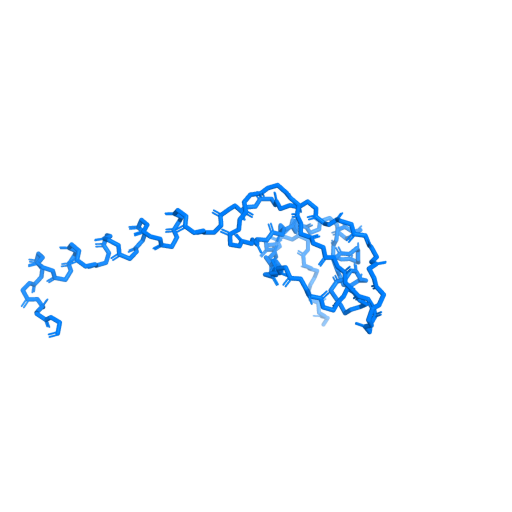TOM 656 N N . PRO A 1 87 ? -0.483 13.109 29.078 1.00 61.31 87 PRO A N 1
ATOM 657 C CA . PRO A 1 87 ? 0.571 12.452 28.305 1.00 61.31 87 PRO A CA 1
ATOM 658 C C . PRO A 1 87 ? 1.875 12.274 29.089 1.00 61.31 87 PRO A C 1
ATOM 660 O O . PRO A 1 87 ? 2.147 13.106 29.987 1.00 61.31 87 PRO A O 1
#